Protein AF-A0AAV4FBF9-F1 (afdb_monomer)

pLDDT: mean 81.69, std 10.14, range [43.28, 95.88]

Foldseek 3Di:
DVVVVVVVVVLVVVLVVLVVVLVVVLVVLVVVLVVVLVVLVVVLVPDDPVVNVVSVVVSVVSNVVSVVVSVVSVVVSVVVSVVVVVVVVVVVVVVVVVVVVVVVVVVVVVVVVVVVVVVVVVVVVVVVVVVVVVVVVVVVVVVVVVVVVVVVVVVVVVVVVVVVVVVVVVVVVVD

Organism: NCBI:txid1093978

Solvent-accessible surface area (backbone atoms only — not comparable to full-atom values): 9433 Å² total; per-residue (Å²): 114,67,73,65,48,52,54,53,51,52,52,51,51,51,51,50,51,52,53,51,51,53,52,52,52,52,52,52,53,51,51,53,52,51,52,51,53,52,54,55,56,64,64,57,79,80,61,60,82,76,56,45,56,56,52,50,54,52,50,51,50,52,50,52,50,49,50,51,50,53,52,50,53,51,52,51,52,51,50,53,51,52,51,53,51,51,52,51,52,52,52,50,52,52,52,52,52,51,52,51,52,53,52,51,52,51,52,52,52,52,51,53,53,52,51,51,52,53,52,51,53,52,51,50,52,51,52,51,51,50,53,51,53,52,51,51,51,52,53,54,53,51,52,52,52,52,52,53,54,50,51,52,52,51,51,52,52,53,52,52,51,52,50,52,50,50,51,51,52,55,55,62,72,75,106

InterPro domains:
  IPR001036 Acriflavin resistance protein [PR00702] (1-22)
  IPR001036 Acriflavin resistance protein [PR00702] (26-47)
  IPR001036 Acriflavin resistance protein [PR00702] (54-78)
  IPR001036 Acriflavin resistance protein [PR00702] (130-153)
  IPR001734 Sodium/solute symporter [PS50283] (1-138)

Structure (mmCIF, N/CA/C/O backbone):
data_AF-A0AAV4FBF9-F1
#
_entry.id   AF-A0AAV4FBF9-F1
#
loop_
_atom_site.group_PDB
_atom_site.id
_atom_site.type_symbol
_atom_site.label_atom_id
_atom_site.label_alt_id
_atom_site.label_comp_id
_atom_site.label_asym_id
_atom_site.label_entity_id
_atom_site.label_seq_id
_atom_site.pdbx_PDB_ins_code
_atom_site.Cartn_x
_atom_site.Cartn_y
_atom_site.Cartn_z
_atom_site.occupancy
_atom_site.B_iso_or_equiv
_atom_site.auth_seq_id
_atom_site.auth_comp_id
_atom_site.auth_asym_id
_atom_site.auth_atom_id
_atom_site.pdbx_PDB_model_num
ATOM 1 N N . MET A 1 1 ? 7.625 -0.185 15.061 1.00 58.75 1 MET A N 1
ATOM 2 C CA . MET A 1 1 ? 7.695 -1.303 16.031 1.00 58.75 1 MET A CA 1
ATOM 3 C C . MET A 1 1 ? 7.188 -0.893 17.415 1.00 58.75 1 MET A C 1
ATOM 5 O O . MET A 1 1 ? 6.379 -1.610 17.979 1.00 58.75 1 MET A O 1
ATOM 9 N N . MET A 1 2 ? 7.593 0.267 17.948 1.00 64.06 2 MET A N 1
ATOM 10 C CA . MET A 1 2 ? 7.129 0.742 19.265 1.00 64.06 2 MET A CA 1
ATOM 11 C C . MET A 1 2 ? 5.651 1.197 19.316 1.00 64.06 2 MET A C 1
ATOM 13 O O . MET A 1 2 ? 4.979 0.828 20.274 1.00 64.06 2 MET A O 1
ATOM 17 N N . PRO A 1 3 ? 5.073 1.884 18.304 1.00 73.00 3 PRO A N 1
ATOM 18 C CA . PRO A 1 3 ? 3.669 2.315 18.374 1.00 73.00 3 PRO A CA 1
ATOM 19 C C . PRO A 1 3 ? 2.682 1.141 18.394 1.00 73.00 3 PRO A C 1
ATOM 21 O O . PRO A 1 3 ? 1.721 1.137 19.153 1.00 73.00 3 PRO A O 1
ATOM 24 N N . SER A 1 4 ? 2.956 0.100 17.604 1.00 81.19 4 SER A N 1
ATOM 25 C CA . SER A 1 4 ? 2.135 -1.111 17.537 1.00 81.19 4 SER A CA 1
ATOM 26 C C . SER A 1 4 ? 2.234 -1.959 18.806 1.00 81.19 4 SER A C 1
ATOM 28 O O . SER A 1 4 ? 1.246 -2.553 19.218 1.00 81.19 4 SER A O 1
ATOM 30 N N . ALA A 1 5 ? 3.401 -1.987 19.459 1.00 75.31 5 ALA A N 1
ATOM 31 C CA . ALA A 1 5 ? 3.584 -2.713 20.714 1.00 75.31 5 ALA A CA 1
ATOM 32 C C . ALA A 1 5 ? 2.821 -2.055 21.876 1.00 75.31 5 ALA A C 1
ATOM 34 O O . ALA A 1 5 ? 2.183 -2.753 22.658 1.00 75.31 5 ALA A O 1
ATOM 35 N N . VAL A 1 6 ? 2.821 -0.718 21.956 1.00 79.56 6 VAL A N 1
ATOM 36 C CA . VAL A 1 6 ? 2.099 0.028 23.002 1.00 79.56 6 VAL A CA 1
ATOM 37 C C . VAL A 1 6 ? 0.589 -0.216 22.922 1.00 79.56 6 VAL A C 1
ATOM 39 O O . VAL A 1 6 ? -0.034 -0.460 23.951 1.00 79.56 6 VAL A O 1
ATOM 42 N N . VAL A 1 7 ? 0.001 -0.239 21.720 1.00 74.81 7 VAL A N 1
ATOM 43 C CA 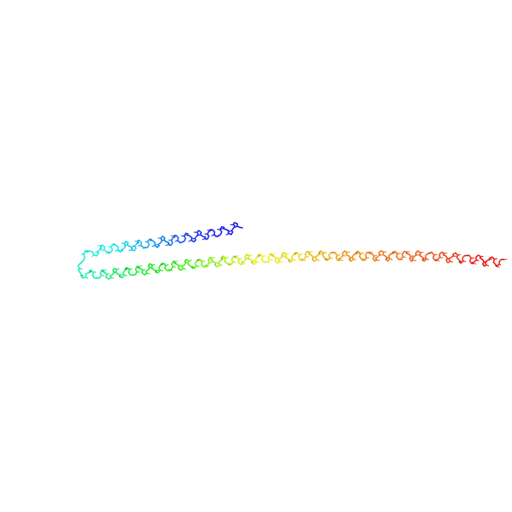. VAL A 1 7 ? -1.437 -0.527 21.545 1.00 74.81 7 VAL A CA 1
ATOM 44 C C . VAL A 1 7 ? -1.784 -1.934 22.036 1.00 74.81 7 VAL A C 1
ATOM 46 O O . VAL A 1 7 ? -2.764 -2.106 22.755 1.00 74.81 7 VAL A O 1
ATOM 49 N N . VAL A 1 8 ? -0.954 -2.933 21.723 1.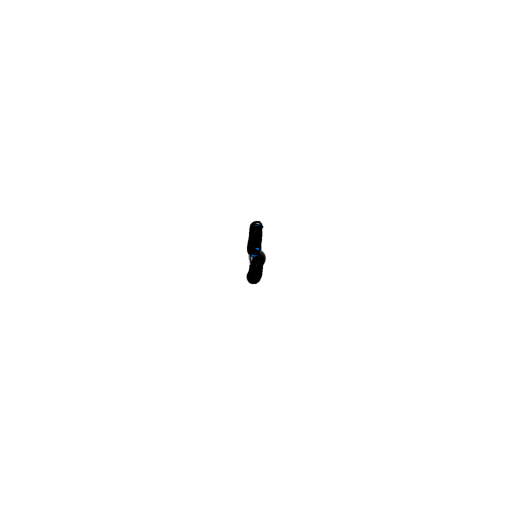00 71.75 8 VAL A N 1
ATOM 50 C CA . VAL A 1 8 ? -1.176 -4.312 22.184 1.00 71.75 8 VAL A CA 1
ATOM 51 C C . VAL A 1 8 ? -1.066 -4.408 23.709 1.00 71.75 8 VAL A C 1
ATOM 53 O O . VAL A 1 8 ? -1.938 -5.002 24.336 1.00 71.75 8 VAL A O 1
ATOM 56 N N . VAL A 1 9 ? -0.060 -3.780 24.327 1.00 72.06 9 VAL A N 1
ATOM 57 C CA . VAL A 1 9 ? 0.115 -3.795 25.792 1.00 72.06 9 VAL A CA 1
ATOM 58 C C . VAL A 1 9 ? -1.053 -3.114 26.503 1.00 72.06 9 VAL A C 1
ATOM 60 O O . VAL A 1 9 ? -1.572 -3.663 27.471 1.00 72.06 9 VAL A O 1
ATOM 63 N N . VAL A 1 10 ? -1.518 -1.962 26.014 1.00 77.38 10 VAL A N 1
ATOM 64 C CA . VAL A 1 10 ? -2.665 -1.258 26.607 1.00 77.38 10 VAL A CA 1
ATOM 65 C C . VAL A 1 10 ? -3.935 -2.102 26.505 1.00 77.38 10 VAL A C 1
ATOM 67 O O . VAL A 1 10 ? -4.645 -2.243 27.498 1.00 77.38 10 VAL A O 1
ATOM 70 N N . VAL A 1 11 ? -4.198 -2.723 25.352 1.00 72.62 11 VAL A N 1
ATOM 71 C CA . VAL A 1 11 ? -5.357 -3.614 25.181 1.00 72.62 11 VAL A CA 1
ATOM 72 C C . VAL A 1 11 ? -5.274 -4.806 26.137 1.00 72.62 11 VAL A C 1
ATOM 74 O O . VAL A 1 11 ? -6.260 -5.123 26.797 1.00 72.62 11 VAL A O 1
ATOM 77 N N . VAL A 1 12 ? -4.099 -5.422 26.285 1.00 73.38 12 VAL A N 1
ATOM 78 C CA . VAL A 1 12 ? -3.896 -6.537 27.224 1.00 73.38 12 VAL A CA 1
ATOM 79 C C . VAL A 1 12 ? -4.130 -6.094 28.670 1.00 73.38 12 VAL A C 1
ATOM 81 O O . VAL A 1 12 ? -4.853 -6.770 29.397 1.00 73.38 12 VAL A O 1
ATOM 84 N N . VAL A 1 13 ? -3.589 -4.947 29.088 1.00 76.88 13 VAL A N 1
ATOM 85 C CA . VAL A 1 13 ? -3.786 -4.416 30.448 1.00 76.88 13 VAL A CA 1
ATOM 86 C C . VAL A 1 13 ? -5.262 -4.122 30.715 1.00 76.88 13 VAL A C 1
ATOM 88 O O . VAL A 1 13 ? -5.772 -4.504 31.764 1.00 76.88 13 VAL A O 1
ATOM 91 N N . VAL A 1 14 ? -5.974 -3.511 29.766 1.00 74.19 14 VAL A N 1
ATOM 92 C CA . VAL A 1 14 ? -7.412 -3.233 29.903 1.00 74.19 14 VAL A CA 1
ATOM 93 C C . VAL A 1 14 ? -8.208 -4.529 30.037 1.00 74.19 14 VAL A C 1
ATOM 95 O O . VAL A 1 14 ? -9.042 -4.635 30.933 1.00 74.19 14 VAL A O 1
ATOM 98 N N . VAL A 1 15 ? -7.924 -5.540 29.211 1.00 71.25 15 VAL A N 1
ATOM 99 C CA . VAL A 1 15 ? -8.587 -6.849 29.305 1.00 71.25 15 VAL A CA 1
ATOM 100 C C . VAL A 1 15 ? -8.322 -7.499 30.666 1.00 71.25 15 VAL A C 1
ATOM 102 O O . VAL A 1 15 ? -9.262 -7.963 31.306 1.00 71.25 15 VAL A O 1
ATOM 105 N N . VAL A 1 16 ? -7.078 -7.476 31.153 1.00 73.88 16 VAL A N 1
ATOM 106 C CA . VAL A 1 16 ? -6.725 -8.023 32.474 1.00 73.88 16 VAL A CA 1
ATOM 107 C C . VAL A 1 16 ? -7.466 -7.290 33.593 1.00 73.88 16 VAL A C 1
ATOM 109 O O . VAL A 1 16 ? -8.043 -7.939 34.462 1.00 73.88 16 VAL A O 1
ATOM 112 N N . VAL A 1 17 ? -7.518 -5.957 33.559 1.00 75.69 17 VAL A N 1
ATOM 113 C CA . VAL A 1 17 ? -8.243 -5.159 34.561 1.00 75.69 17 VAL A CA 1
ATOM 114 C C . VAL A 1 17 ? -9.738 -5.480 34.541 1.00 75.69 17 VAL A C 1
ATOM 116 O O . VAL A 1 17 ? -10.321 -5.693 35.602 1.00 75.69 17 VAL A O 1
ATOM 119 N N . VAL A 1 18 ? -10.356 -5.582 33.362 1.00 71.81 18 VAL A N 1
ATOM 120 C CA . VAL A 1 18 ? -11.776 -5.948 33.231 1.00 71.81 18 VAL A CA 1
ATOM 121 C C . VAL A 1 18 ? -12.036 -7.336 33.814 1.00 71.81 18 VAL A C 1
ATOM 123 O O . VAL A 1 18 ? -12.975 -7.500 34.591 1.00 71.81 18 VAL A O 1
ATOM 126 N N . VAL A 1 19 ? -11.186 -8.319 33.512 1.00 72.44 19 VAL A N 1
ATOM 127 C CA . VAL A 1 19 ? -11.306 -9.675 34.071 1.00 72.44 19 VAL A CA 1
ATOM 128 C C . VAL A 1 19 ? -11.186 -9.652 35.597 1.00 72.44 19 VAL A C 1
ATOM 130 O O . VAL A 1 19 ? -12.019 -10.247 36.277 1.00 72.44 19 VAL A O 1
ATOM 133 N N . VAL A 1 20 ? -10.213 -8.924 36.152 1.00 74.31 20 VAL A N 1
ATOM 134 C CA . VAL A 1 20 ? -10.036 -8.796 37.609 1.00 74.31 20 VAL A CA 1
ATOM 135 C C . VAL A 1 20 ? -11.263 -8.155 38.261 1.00 74.31 20 VAL A C 1
ATOM 137 O O . VAL A 1 20 ? -11.753 -8.668 39.264 1.00 74.31 20 VAL A O 1
ATOM 140 N N . VAL A 1 21 ? -11.808 -7.083 37.681 1.00 75.38 21 VAL A N 1
ATOM 141 C CA . VAL A 1 21 ? -13.016 -6.420 38.198 1.00 75.38 21 VAL A CA 1
ATOM 142 C C . VAL A 1 21 ? -14.216 -7.369 38.179 1.00 75.38 21 VAL A C 1
ATOM 144 O O . VAL A 1 21 ? -14.922 -7.469 39.181 1.00 75.38 21 VAL A O 1
ATOM 147 N N . VAL A 1 22 ? -14.425 -8.111 37.087 1.00 71.69 22 VAL A N 1
ATOM 148 C CA . VAL A 1 22 ? -15.509 -9.104 36.989 1.00 71.69 22 VAL A CA 1
ATOM 149 C C . VAL A 1 22 ? -15.366 -10.178 38.069 1.00 71.69 22 VAL A C 1
ATOM 151 O O . VAL A 1 22 ? -16.342 -10.487 38.751 1.00 71.69 22 VAL A O 1
ATOM 154 N N . VAL A 1 23 ? -14.156 -10.701 38.287 1.00 73.06 23 VAL A N 1
ATOM 155 C CA . VAL A 1 23 ? -13.892 -11.698 39.338 1.00 73.06 23 VAL A CA 1
ATOM 156 C C . VAL A 1 23 ? -14.206 -11.134 40.726 1.00 73.06 23 VAL A C 1
ATOM 158 O O . VAL A 1 23 ? -14.889 -11.793 41.507 1.00 73.06 23 VAL A O 1
ATOM 161 N N . VAL A 1 24 ? -13.775 -9.905 41.027 1.00 75.62 24 VAL A N 1
ATOM 162 C CA . VAL A 1 24 ? -14.057 -9.253 42.317 1.00 75.62 24 VAL A CA 1
ATOM 163 C C . VAL A 1 24 ? -15.563 -9.084 42.533 1.00 75.62 24 VAL A C 1
ATOM 165 O O . VAL A 1 24 ? -16.060 -9.407 43.610 1.00 75.62 24 VAL A O 1
ATOM 168 N N . VAL A 1 25 ? -16.307 -8.645 41.514 1.00 73.81 25 VAL A N 1
ATOM 169 C CA . VAL A 1 25 ? -17.769 -8.493 41.602 1.00 73.81 25 VAL A CA 1
ATOM 170 C C . VAL A 1 25 ? -18.446 -9.835 41.877 1.00 73.81 25 VAL A C 1
ATOM 172 O O . VAL A 1 25 ? -19.290 -9.915 42.768 1.00 73.81 25 VAL A O 1
ATOM 175 N N . VAL A 1 26 ? -18.053 -10.902 41.176 1.00 71.44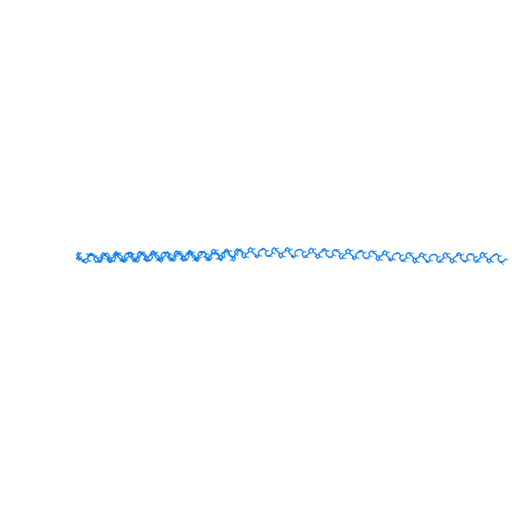 26 VAL A N 1
ATOM 176 C CA . VAL A 1 26 ? -18.603 -12.247 41.405 1.00 71.44 26 VAL A CA 1
ATOM 177 C C . VAL A 1 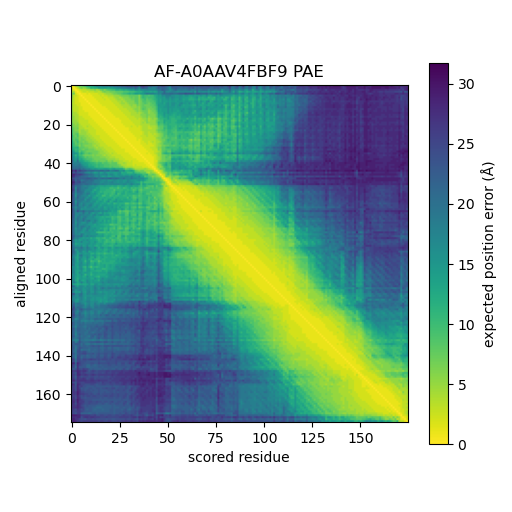26 ? -18.334 -12.710 42.839 1.00 71.44 26 VAL A C 1
ATOM 179 O O . VAL A 1 26 ? -19.253 -13.188 43.501 1.00 71.44 26 VAL A O 1
ATOM 182 N N . VAL A 1 27 ? -17.118 -12.512 43.356 1.00 74.25 27 VAL A N 1
ATOM 183 C CA . VAL A 1 27 ? -16.769 -12.873 44.741 1.00 74.25 27 VAL A CA 1
ATOM 184 C C . VAL A 1 27 ? -17.625 -12.103 45.747 1.00 74.25 27 VAL A C 1
ATOM 186 O O . VAL A 1 27 ? -18.173 -12.710 46.665 1.00 74.25 27 VAL A O 1
ATOM 189 N N . VAL A 1 28 ? -17.799 -10.791 45.565 1.00 76.81 28 VAL A N 1
ATOM 190 C CA . VAL A 1 28 ? -18.634 -9.969 46.457 1.00 76.81 28 VAL A CA 1
ATOM 191 C C . VAL A 1 28 ? -20.087 -10.446 46.444 1.00 76.81 28 VAL A C 1
ATOM 193 O O . VAL A 1 28 ? -20.681 -10.605 47.509 1.00 76.81 28 VAL A O 1
ATOM 196 N N . VAL A 1 29 ? -20.649 -10.737 45.268 1.00 72.50 29 VAL A N 1
ATOM 197 C CA . VAL A 1 29 ? -22.020 -11.260 45.148 1.00 72.50 29 VAL A CA 1
ATOM 198 C C . VAL A 1 29 ? -22.159 -12.600 45.872 1.00 72.50 29 VAL A C 1
ATOM 200 O O . VAL A 1 29 ? -23.103 -12.780 46.639 1.00 72.50 29 VAL A O 1
ATOM 203 N N . VAL A 1 30 ? -21.204 -13.517 45.698 1.00 73.06 30 VAL A N 1
ATOM 204 C CA . VAL A 1 30 ? -21.210 -14.814 46.394 1.00 73.06 30 VAL A CA 1
ATOM 205 C C . VAL A 1 30 ? -21.161 -14.624 47.912 1.00 73.06 30 VAL A C 1
ATOM 207 O O . VAL A 1 30 ? -21.947 -15.246 48.623 1.00 73.06 30 VAL A O 1
ATOM 210 N N . VAL A 1 31 ? -20.303 -13.733 48.418 1.00 75.25 31 VAL A N 1
ATOM 211 C CA . VAL A 1 31 ? -20.206 -13.444 49.860 1.00 75.25 31 VAL A CA 1
ATOM 212 C C . VAL A 1 31 ? -21.527 -12.896 50.404 1.00 75.25 31 VAL A C 1
ATOM 214 O O . VAL A 1 31 ? -21.996 -13.368 51.437 1.00 75.25 31 VAL A O 1
ATOM 217 N N . VAL A 1 32 ? -22.164 -11.953 49.703 1.00 75.50 32 VAL A N 1
ATOM 218 C CA . VAL A 1 32 ? -23.460 -11.388 50.118 1.00 75.50 32 VAL A CA 1
ATOM 219 C C . VAL A 1 32 ? -24.546 -12.466 50.168 1.00 75.50 32 VAL A C 1
ATOM 221 O O . VAL A 1 32 ? -25.302 -12.522 51.138 1.00 75.50 32 VAL A O 1
ATOM 224 N N . VAL A 1 33 ? -24.595 -13.357 49.173 1.00 71.38 33 VAL A N 1
ATOM 225 C CA . VAL A 1 33 ? -25.551 -14.476 49.149 1.00 71.38 33 VAL A CA 1
ATOM 226 C C . VAL A 1 33 ? -25.311 -15.425 50.326 1.00 71.38 33 VAL A C 1
ATOM 228 O O . VAL A 1 33 ? -26.262 -15.782 51.017 1.00 71.38 33 VAL A O 1
ATOM 231 N N . VAL A 1 34 ? -24.057 -15.791 50.613 1.00 76.31 34 VAL A N 1
ATOM 232 C CA . VAL A 1 34 ? -23.721 -16.676 51.743 1.00 76.31 34 VAL A CA 1
ATOM 233 C C . VAL A 1 34 ? -24.110 -16.042 53.080 1.00 76.31 34 VAL A C 1
ATOM 235 O O . VAL A 1 34 ? -24.740 -16.704 53.903 1.00 76.31 34 VAL A O 1
ATOM 238 N N . VAL A 1 35 ? -23.796 -14.759 53.293 1.00 80.56 35 VAL A N 1
ATOM 239 C CA . VAL A 1 35 ? -24.160 -14.045 54.530 1.00 80.56 35 VAL A CA 1
ATOM 240 C C . VAL A 1 35 ? -25.678 -13.992 54.699 1.00 80.56 35 VAL A C 1
ATOM 242 O O . VAL A 1 35 ? -26.175 -14.285 55.785 1.00 80.56 35 VAL A O 1
ATOM 245 N N . ALA A 1 36 ? -26.426 -13.691 53.635 1.00 73.50 36 ALA A N 1
ATOM 246 C CA . ALA A 1 36 ? -27.885 -13.686 53.683 1.00 73.50 36 ALA A CA 1
ATOM 247 C C . ALA A 1 36 ? -28.450 -15.069 54.049 1.00 73.50 36 ALA A C 1
ATOM 249 O O . ALA A 1 36 ? -29.303 -15.163 54.930 1.00 73.50 36 ALA A O 1
ATOM 250 N N . VAL A 1 37 ? -27.938 -16.148 53.445 1.00 73.06 37 VAL A N 1
ATOM 251 C CA . VAL A 1 37 ? -28.363 -17.524 53.760 1.00 73.06 37 VAL A CA 1
ATOM 252 C C . VAL A 1 37 ? -28.099 -17.870 55.229 1.00 73.06 37 VAL A C 1
ATOM 254 O O . VAL A 1 37 ? -28.972 -18.435 55.885 1.00 73.06 37 VAL A O 1
ATOM 257 N N . VAL A 1 38 ? -26.940 -17.487 55.774 1.00 77.06 38 VAL A N 1
ATOM 258 C CA . VAL A 1 38 ? -26.589 -17.734 57.185 1.00 77.06 38 VAL A CA 1
ATOM 259 C C . VAL A 1 38 ? -27.508 -16.967 58.140 1.00 77.06 38 VAL A C 1
ATOM 261 O O . VAL A 1 38 ? -27.975 -17.537 59.127 1.00 77.06 38 VAL A O 1
ATOM 264 N N . VAL A 1 39 ? -27.808 -15.698 57.847 1.00 78.62 39 VAL A N 1
ATOM 265 C CA . VAL A 1 39 ? -28.700 -14.872 58.681 1.00 78.62 39 VAL A CA 1
ATOM 266 C C . VAL A 1 39 ? -30.123 -15.431 58.684 1.00 78.62 39 VAL A C 1
ATOM 268 O O . VAL A 1 39 ? -30.743 -15.529 59.743 1.00 78.62 39 VAL A O 1
ATOM 271 N N . VAL A 1 40 ? -30.632 -15.848 57.522 1.00 70.44 40 VAL A N 1
ATOM 272 C CA . VAL A 1 40 ? -31.975 -16.433 57.423 1.00 70.44 40 VAL A CA 1
ATOM 273 C C . VAL A 1 40 ? -32.040 -17.796 58.125 1.00 70.44 40 VAL A C 1
ATOM 275 O O . VAL A 1 40 ? -33.010 -18.069 58.830 1.00 70.44 40 VAL A O 1
ATOM 278 N N . ALA A 1 41 ? -30.994 -18.623 58.020 1.00 66.19 41 ALA A N 1
ATOM 279 C CA . ALA A 1 41 ? -30.914 -19.894 58.742 1.00 66.19 41 ALA A CA 1
ATOM 280 C C . ALA A 1 41 ? -30.899 -19.704 60.270 1.00 66.19 41 ALA A C 1
ATOM 282 O O . ALA A 1 41 ? -31.556 -20.454 60.986 1.00 66.19 41 ALA A O 1
ATOM 283 N N . ALA A 1 42 ? -30.201 -18.683 60.777 1.00 74.44 42 ALA A N 1
ATOM 284 C CA . ALA A 1 42 ? -30.173 -18.376 62.207 1.00 74.44 42 ALA A CA 1
ATOM 285 C C . ALA A 1 42 ? -31.546 -17.928 62.743 1.00 74.44 42 ALA A C 1
ATOM 287 O O . ALA A 1 42 ? -31.906 -18.267 63.869 1.00 74.44 42 ALA A O 1
ATOM 288 N N . ALA A 1 43 ? -32.330 -17.207 61.935 1.00 68.81 43 ALA A N 1
ATOM 289 C CA . ALA A 1 43 ? -33.667 -16.753 62.316 1.00 68.81 43 ALA A CA 1
ATOM 290 C C . ALA A 1 43 ? -34.700 -17.896 62.399 1.00 68.81 43 ALA A C 1
ATOM 292 O O . ALA A 1 43 ? -35.658 -17.794 63.160 1.00 68.81 43 ALA A O 1
ATOM 293 N N . ALA A 1 44 ? -34.502 -18.993 61.660 1.00 62.75 44 ALA A N 1
ATOM 294 C CA . ALA A 1 44 ? -35.447 -20.111 61.605 1.00 62.75 44 ALA A CA 1
ATOM 295 C C . ALA A 1 44 ? -35.484 -20.978 62.886 1.00 62.75 44 ALA A C 1
ATOM 297 O O . ALA A 1 44 ? -36.469 -21.675 63.121 1.00 62.75 44 ALA A O 1
ATOM 298 N N . PHE A 1 45 ? -34.459 -20.916 63.747 1.00 64.06 45 PHE A N 1
ATOM 299 C CA . PHE A 1 45 ? -34.326 -21.782 64.933 1.00 64.06 45 PHE A CA 1
ATOM 300 C C . PHE A 1 45 ? -35.293 -21.478 66.097 1.00 64.06 45 PHE A C 1
ATOM 302 O O . PHE A 1 45 ? -35.238 -22.171 67.113 1.00 64.06 45 PHE A O 1
ATOM 309 N N . SER A 1 46 ? -36.170 -20.472 65.995 1.00 60.78 46 SER A N 1
ATOM 310 C CA . SER A 1 46 ? -37.055 -20.055 67.100 1.00 60.78 46 SER A CA 1
ATOM 311 C C . SER A 1 46 ? -38.547 -20.359 66.912 1.00 60.78 46 SER A C 1
ATOM 313 O O . SER A 1 46 ? -39.328 -20.036 67.808 1.00 60.78 46 SER A O 1
ATOM 315 N N . SER A 1 47 ? -38.966 -20.966 65.794 1.00 57.28 47 SER A N 1
ATOM 316 C CA . SER A 1 47 ? -40.394 -21.060 65.434 1.00 57.28 47 SER A CA 1
ATOM 317 C C . SER A 1 47 ? -40.980 -22.474 65.518 1.00 57.28 47 SER A C 1
ATOM 319 O O . SER A 1 47 ? -40.275 -23.477 65.417 1.00 57.28 47 SER A O 1
ATOM 321 N N . SER A 1 48 ? -42.291 -22.544 65.766 1.00 60.06 48 SER A N 1
ATOM 322 C CA . SER A 1 48 ? -43.050 -23.790 65.926 1.00 60.06 48 SER A CA 1
ATOM 323 C C . SER A 1 48 ? -43.270 -24.517 64.583 1.00 60.06 48 SER A C 1
ATOM 325 O O . SER A 1 48 ? -43.255 -23.897 63.524 1.00 60.06 48 SER A O 1
ATOM 327 N N . LYS A 1 49 ? -43.483 -25.843 64.613 1.00 64.62 49 LYS A N 1
ATOM 328 C CA . LYS A 1 49 ? -43.367 -26.764 63.455 1.00 64.62 49 LYS A CA 1
ATOM 329 C C . LYS A 1 49 ? -44.221 -26.463 62.206 1.00 64.62 49 LYS A C 1
ATOM 331 O O . LYS A 1 49 ? -43.942 -27.034 61.156 1.00 64.62 49 LYS A O 1
ATOM 336 N N . GLU A 1 50 ? -45.244 -25.612 62.285 1.00 66.31 50 GLU A N 1
ATOM 337 C CA . GLU A 1 50 ? -46.038 -25.196 61.112 1.00 66.31 50 GLU A CA 1
ATOM 338 C C . GLU A 1 50 ? -45.450 -23.963 60.398 1.00 66.31 50 GLU A C 1
ATOM 340 O O . GLU A 1 50 ? -45.548 -23.858 59.175 1.00 66.31 50 GLU A O 1
ATOM 345 N N . GLU A 1 51 ? -44.758 -23.074 61.118 1.00 66.62 51 GLU A N 1
ATOM 346 C CA . GLU A 1 51 ? -44.029 -21.935 60.533 1.00 66.62 51 GLU A CA 1
ATOM 347 C C . GLU A 1 51 ? -42.716 -22.384 59.876 1.00 66.62 51 GLU A C 1
ATOM 349 O O . GLU A 1 51 ? -42.309 -21.843 58.846 1.00 66.62 51 GLU A O 1
ATOM 354 N N . GLU A 1 52 ? -42.100 -23.441 60.408 1.00 71.25 52 GLU A N 1
ATOM 355 C CA . GLU A 1 52 ? -40.849 -24.012 59.903 1.00 71.25 52 GLU A CA 1
ATOM 356 C C . GLU A 1 52 ? -40.961 -24.445 58.428 1.00 71.25 52 GLU A C 1
ATOM 358 O O . GLU A 1 52 ? -40.067 -24.172 57.627 1.00 71.25 52 GLU A O 1
ATOM 363 N N . VAL A 1 53 ? -42.094 -25.035 58.022 1.00 76.00 53 VAL A N 1
ATOM 364 C CA . VAL A 1 53 ? -42.307 -25.489 56.634 1.00 76.00 53 VAL A CA 1
ATOM 365 C C . VAL A 1 53 ? -42.361 -24.309 55.661 1.00 76.00 53 VAL A C 1
ATOM 367 O O . VAL A 1 53 ? -41.760 -24.369 54.588 1.00 76.00 53 VAL A O 1
ATOM 370 N N . VAL A 1 54 ? -43.032 -23.215 56.028 1.00 74.75 54 VAL A N 1
ATOM 371 C CA . VAL A 1 54 ? -43.130 -22.019 55.175 1.00 74.75 54 VAL A CA 1
ATOM 372 C C . VAL A 1 54 ? -41.767 -21.341 55.049 1.00 74.75 54 VAL A C 1
ATOM 374 O O . VAL A 1 54 ? -41.368 -20.973 53.944 1.00 74.75 54 VAL A O 1
ATOM 377 N N . VAL A 1 55 ? -41.012 -21.240 56.146 1.00 73.06 55 VAL A N 1
ATOM 378 C CA . VAL A 1 55 ? -39.661 -20.662 56.135 1.00 73.06 55 VAL A CA 1
ATOM 379 C C . VAL A 1 55 ? -38.714 -21.504 55.282 1.00 73.06 55 VAL A C 1
ATOM 381 O O . VAL A 1 55 ? -38.000 -20.946 54.454 1.00 73.06 55 VAL A O 1
ATOM 384 N N . VAL A 1 56 ? -38.748 -22.834 55.394 1.00 72.81 56 VAL A N 1
ATOM 385 C CA . VAL A 1 56 ? -37.916 -23.719 54.563 1.00 72.81 56 VAL A CA 1
ATOM 386 C C . VAL A 1 56 ? -38.265 -23.571 53.082 1.00 72.81 56 VAL A C 1
ATOM 388 O O . VAL A 1 56 ? -37.358 -23.437 52.261 1.00 72.81 56 VAL A O 1
ATOM 391 N N . VAL A 1 57 ? -39.551 -23.522 52.721 1.00 78.12 57 VAL A N 1
ATOM 392 C CA . VAL A 1 57 ? -39.963 -23.316 51.321 1.00 78.12 57 VAL A CA 1
ATOM 393 C C . VAL A 1 57 ? -39.490 -21.954 50.806 1.00 78.12 57 VAL A C 1
ATOM 395 O O . VAL A 1 57 ? -38.920 -21.886 49.718 1.00 78.12 57 VAL A O 1
ATOM 398 N N . VAL A 1 58 ? -39.645 -20.879 51.581 1.00 76.75 58 VAL A N 1
ATOM 399 C CA . VAL A 1 58 ? -39.180 -19.538 51.187 1.00 76.75 58 VAL A CA 1
ATOM 400 C C . VAL A 1 58 ? -37.655 -19.492 51.064 1.00 76.75 58 VAL A C 1
ATOM 402 O O . VAL A 1 58 ? -37.149 -18.952 50.084 1.00 76.75 58 VAL A O 1
ATOM 405 N N . VAL A 1 59 ? -36.909 -20.103 51.987 1.00 72.81 59 VAL A N 1
ATOM 406 C CA . VAL A 1 59 ? -35.441 -20.188 51.924 1.00 72.81 59 VAL A CA 1
ATOM 407 C C . VAL A 1 59 ? -34.993 -20.951 50.688 1.00 72.81 59 VAL A C 1
ATOM 409 O O . VAL A 1 59 ? -34.128 -20.469 49.962 1.00 72.81 59 VAL A O 1
ATOM 412 N N . VAL A 1 60 ? -35.596 -22.106 50.406 1.00 76.00 60 VAL A N 1
ATOM 413 C CA . VAL A 1 60 ? -35.272 -22.890 49.210 1.00 76.00 60 VAL A CA 1
ATOM 414 C C . VAL A 1 60 ? -35.574 -22.082 47.950 1.00 76.00 60 VAL A C 1
ATOM 416 O O . VAL A 1 60 ? -34.734 -22.026 47.058 1.00 76.00 60 VAL A O 1
ATOM 419 N N . VAL A 1 61 ? -36.712 -21.386 47.887 1.00 76.69 61 VAL A N 1
ATOM 420 C CA . VAL A 1 61 ? -37.060 -20.523 46.748 1.00 76.69 61 VAL A CA 1
ATOM 421 C C . VAL A 1 61 ? -36.061 -19.370 46.595 1.00 76.69 61 VAL A C 1
ATOM 423 O O . VAL A 1 61 ? -35.578 -19.137 45.491 1.00 76.69 61 VAL A O 1
ATOM 426 N N . VAL A 1 62 ? -35.679 -18.690 47.677 1.00 74.88 62 VAL A N 1
ATOM 427 C CA . VAL A 1 62 ? -34.690 -17.599 47.647 1.00 74.88 62 VAL A CA 1
ATOM 428 C C . VAL A 1 62 ? -33.304 -18.106 47.248 1.00 74.88 62 VAL A C 1
ATOM 430 O O . VAL A 1 62 ? -32.630 -17.453 46.455 1.00 74.88 62 VAL A O 1
ATOM 433 N N . VAL A 1 63 ? -32.882 -19.277 47.730 1.00 73.94 63 VAL A N 1
ATOM 434 C CA . VAL A 1 63 ? -31.608 -19.905 47.347 1.00 73.94 63 VAL A CA 1
ATOM 435 C C . VAL A 1 63 ? -31.628 -20.297 45.873 1.00 73.94 63 VAL A C 1
ATOM 437 O O . VAL A 1 63 ? -30.687 -19.977 45.153 1.00 73.94 63 VAL A O 1
ATOM 440 N N . VAL A 1 64 ? -32.702 -20.927 45.391 1.00 77.19 64 VAL A N 1
ATOM 441 C CA . VAL A 1 64 ? -32.847 -21.294 43.975 1.00 77.19 64 VAL A CA 1
ATOM 442 C C . VAL A 1 64 ? -32.838 -20.043 43.095 1.00 77.19 64 VAL A C 1
ATOM 444 O O . VAL A 1 64 ? -32.092 -19.998 42.119 1.00 77.19 64 VAL A O 1
ATOM 447 N N . ILE A 1 65 ? -33.586 -18.997 43.458 1.00 82.81 65 ILE A N 1
ATOM 448 C CA . ILE A 1 65 ? -33.592 -17.718 42.731 1.00 82.81 65 ILE A CA 1
ATOM 449 C C . ILE A 1 65 ? -32.203 -17.071 42.763 1.00 82.81 65 ILE A C 1
ATOM 451 O O . ILE A 1 65 ? -31.707 -16.642 41.725 1.00 82.81 65 ILE A O 1
ATOM 455 N N . GLY A 1 66 ? -31.543 -17.039 43.922 1.00 81.56 66 GLY A N 1
ATOM 456 C CA . GLY A 1 66 ? -30.196 -16.495 44.074 1.00 81.56 66 GLY A CA 1
ATOM 457 C C . GLY A 1 66 ? -29.176 -17.221 43.197 1.00 81.56 66 GLY A C 1
ATOM 458 O O . GLY A 1 66 ? -28.424 -16.575 42.470 1.00 81.56 66 GLY A O 1
ATOM 459 N N . VAL A 1 67 ? -29.196 -18.558 43.187 1.00 77.69 67 VAL A N 1
ATOM 460 C CA . VAL A 1 67 ? -28.337 -19.381 42.321 1.00 77.69 67 VAL A CA 1
ATOM 461 C C . VAL A 1 67 ? -28.622 -19.100 40.847 1.00 77.69 67 VAL A C 1
ATOM 463 O O . VAL A 1 67 ? -27.683 -18.894 40.082 1.00 77.69 67 VAL A O 1
ATOM 466 N N . VAL A 1 68 ? -29.893 -19.019 40.443 1.00 78.81 68 VAL A N 1
ATOM 467 C CA . VAL A 1 68 ? -30.276 -18.687 39.060 1.00 78.81 68 VAL A CA 1
ATOM 468 C C . VAL A 1 68 ? -29.747 -17.308 38.657 1.00 78.81 68 VAL A C 1
ATOM 470 O O . VAL A 1 68 ? -29.156 -17.175 37.587 1.00 78.81 68 VAL A O 1
ATOM 473 N N . VAL A 1 69 ? -29.874 -16.294 39.517 1.00 77.88 69 VAL A N 1
ATOM 474 C CA . VAL A 1 69 ? -29.351 -14.943 39.252 1.00 77.88 69 VAL A CA 1
ATOM 475 C C . VAL A 1 69 ? -27.827 -14.952 39.127 1.00 77.88 69 VAL A C 1
ATOM 477 O O . VAL A 1 69 ? -27.299 -14.369 38.181 1.00 77.88 69 VAL A O 1
ATOM 480 N N . VAL A 1 70 ? -27.109 -15.645 40.017 1.00 69.88 70 VAL A N 1
ATOM 481 C CA . VAL A 1 70 ? -25.641 -15.764 39.941 1.00 69.88 70 VAL A CA 1
ATOM 482 C C . VAL A 1 70 ? -25.219 -16.443 38.639 1.00 69.88 70 VAL A C 1
ATOM 484 O O . VAL A 1 70 ? -24.338 -15.933 37.947 1.00 69.88 70 VAL A O 1
ATOM 487 N N . VAL A 1 71 ? -25.874 -17.541 38.256 1.00 75.75 71 VAL A N 1
ATOM 488 C CA . VAL A 1 71 ? -25.595 -18.239 36.992 1.00 75.75 71 VAL A CA 1
ATOM 489 C C . VAL A 1 71 ? -25.841 -17.317 35.797 1.00 75.75 71 VAL A C 1
ATOM 491 O O . VAL A 1 71 ? -24.992 -17.237 34.912 1.00 75.75 71 VAL A O 1
ATOM 494 N N . ILE A 1 72 ? -26.945 -16.565 35.780 1.00 82.19 72 ILE A N 1
ATOM 495 C CA . ILE A 1 72 ? -27.247 -15.609 34.705 1.00 82.19 72 ILE A CA 1
ATOM 496 C C . ILE A 1 72 ? -26.173 -14.518 34.622 1.00 82.19 72 ILE A C 1
ATOM 498 O O . ILE A 1 72 ? -25.678 -14.236 33.532 1.00 82.19 72 ILE A O 1
ATOM 502 N N . VAL A 1 73 ? -25.762 -13.931 35.749 1.00 74.25 73 VAL A N 1
ATOM 503 C CA . VAL A 1 73 ? -24.710 -12.899 35.782 1.00 74.25 73 VAL A CA 1
ATOM 504 C C . VAL A 1 73 ? -23.377 -13.454 35.275 1.00 74.25 73 VAL A C 1
ATOM 506 O O . VAL A 1 73 ? -22.693 -12.796 34.488 1.00 74.25 73 VAL A O 1
ATOM 509 N N . VAL A 1 74 ? -23.017 -14.681 35.656 1.00 75.50 74 VAL A N 1
ATOM 510 C CA . VAL A 1 74 ? -21.803 -15.345 35.160 1.00 75.50 74 VAL A CA 1
ATOM 511 C C . VAL A 1 74 ? -21.891 -15.579 33.650 1.00 75.50 74 VAL A C 1
ATOM 513 O O . VAL A 1 74 ? -20.959 -15.249 32.924 1.00 75.50 74 VAL A O 1
ATOM 516 N N . VAL A 1 75 ? -23.021 -16.068 33.138 1.00 81.19 75 VAL A N 1
ATOM 517 C CA . VAL A 1 75 ? -23.199 -16.292 31.693 1.00 81.19 75 VAL A CA 1
ATOM 518 C C . VAL A 1 75 ? -23.124 -14.978 30.911 1.00 81.19 75 VAL A C 1
ATOM 520 O O . VAL A 1 75 ? -22.447 -14.913 29.885 1.00 81.19 75 VAL A O 1
ATOM 523 N N . VAL A 1 76 ? -23.762 -13.913 31.401 1.00 82.75 76 VAL A N 1
ATOM 524 C CA . VAL A 1 76 ? -23.720 -12.589 30.762 1.00 82.75 76 VAL A CA 1
ATOM 525 C C . VAL A 1 76 ? -22.302 -12.021 30.770 1.00 82.75 76 VAL A C 1
ATOM 527 O O . VAL A 1 76 ? -21.834 -11.548 29.738 1.00 82.75 76 VAL A O 1
ATOM 530 N N . THR A 1 77 ? -21.590 -12.097 31.895 1.00 81.00 77 THR A N 1
ATOM 531 C CA . THR A 1 77 ? -20.211 -11.588 31.989 1.00 81.00 77 THR A CA 1
ATOM 532 C C . THR A 1 77 ? -19.257 -12.369 31.086 1.00 81.00 77 THR A C 1
ATOM 534 O O . THR A 1 77 ? -18.487 -11.749 30.354 1.00 81.00 77 THR A O 1
ATOM 537 N N . VAL A 1 78 ? -19.355 -13.702 31.040 1.00 78.12 78 VAL A N 1
ATOM 538 C CA . VAL A 1 78 ? -18.577 -14.537 30.106 1.00 78.12 78 VAL A CA 1
ATOM 539 C C . VAL A 1 78 ? -18.914 -14.194 28.653 1.00 78.12 78 VAL A C 1
ATOM 541 O O . VAL A 1 78 ? -18.003 -14.009 27.848 1.00 78.12 78 VAL A O 1
ATOM 544 N N . SER A 1 79 ? -20.197 -14.038 28.318 1.00 85.94 79 SER A N 1
ATOM 545 C CA . SER A 1 79 ? -20.635 -13.645 26.973 1.00 85.94 79 SER A CA 1
ATOM 546 C C . SER A 1 79 ? -20.052 -12.290 26.553 1.00 85.94 79 SER A C 1
ATOM 548 O O . SER A 1 79 ? -19.466 -12.176 25.477 1.00 85.94 79 SER A O 1
ATOM 550 N N . LEU A 1 80 ? -20.106 -11.280 27.429 1.00 80.19 80 LEU A N 1
ATOM 551 C CA . LEU A 1 80 ? -19.510 -9.965 27.175 1.00 80.19 80 LEU A CA 1
ATOM 552 C C . LEU A 1 80 ? -17.993 -10.050 26.954 1.00 80.19 80 LEU A C 1
ATOM 554 O O . LEU A 1 80 ? -17.481 -9.433 26.021 1.00 80.19 80 LEU A O 1
ATOM 558 N N . VAL A 1 81 ? -17.275 -10.839 27.760 1.00 74.00 81 VAL A N 1
ATOM 559 C CA . VAL A 1 81 ? -15.824 -11.045 27.598 1.00 74.00 81 VAL A CA 1
ATOM 560 C C . VAL A 1 81 ? -15.508 -11.698 26.252 1.00 74.00 81 VAL A C 1
ATOM 562 O O . VAL A 1 81 ? -14.598 -11.246 25.558 1.00 74.00 81 VAL A O 1
ATOM 565 N N . VAL A 1 82 ? -16.275 -12.715 25.848 1.00 83.31 82 VAL A N 1
ATOM 566 C CA . VAL A 1 82 ? -16.104 -13.388 24.550 1.00 83.31 82 VAL A CA 1
ATOM 567 C C . VAL A 1 82 ? -16.356 -12.422 23.393 1.00 83.31 82 VAL A C 1
ATOM 569 O O . VAL A 1 82 ? -15.569 -12.393 22.447 1.00 83.31 82 VAL A O 1
ATOM 572 N N . VAL A 1 83 ? -17.398 -11.591 23.474 1.00 86.44 83 VAL A N 1
ATOM 573 C CA . VAL A 1 83 ? -17.698 -10.579 22.449 1.00 86.44 83 VAL A CA 1
ATOM 574 C C . VAL A 1 83 ? -16.565 -9.558 22.339 1.00 86.44 83 VAL A C 1
ATOM 576 O O . VAL A 1 83 ? -16.089 -9.294 21.236 1.00 86.44 83 VAL A O 1
ATOM 579 N N . VAL A 1 84 ? -16.080 -9.017 23.460 1.00 84.69 84 VAL A N 1
ATOM 580 C CA . VAL A 1 84 ? -14.962 -8.059 23.458 1.00 84.69 84 VAL A CA 1
ATOM 581 C C . VAL A 1 84 ? -13.690 -8.703 22.902 1.00 84.69 84 VAL A C 1
ATOM 583 O O . VAL A 1 84 ? -13.024 -8.104 22.058 1.00 84.69 84 VAL A O 1
ATOM 586 N N . ALA A 1 85 ? -13.372 -9.935 23.304 1.00 80.94 85 ALA A N 1
ATOM 587 C CA . ALA A 1 85 ? -12.221 -10.665 22.781 1.00 80.94 85 ALA A CA 1
ATOM 588 C C . ALA A 1 85 ? -12.330 -10.895 21.264 1.00 80.94 85 ALA A C 1
ATOM 590 O O . ALA A 1 85 ? -11.367 -10.653 20.535 1.00 80.94 85 ALA A O 1
ATOM 591 N N . ALA A 1 86 ? -13.507 -11.293 20.771 1.00 89.31 86 ALA A N 1
ATOM 592 C CA . ALA A 1 86 ? -13.756 -11.468 19.343 1.00 89.31 86 ALA A CA 1
ATOM 593 C C . ALA A 1 86 ? -13.571 -10.152 18.569 1.00 89.31 86 ALA A C 1
ATOM 595 O O . ALA A 1 86 ? -12.902 -10.141 17.536 1.00 89.31 86 ALA A O 1
ATOM 596 N N . LEU A 1 87 ? -14.087 -9.033 19.089 1.00 86.81 87 LEU A N 1
ATOM 597 C CA . LEU A 1 87 ? -13.893 -7.710 18.488 1.00 86.81 87 LEU A CA 1
ATOM 598 C C . LEU A 1 87 ? -12.408 -7.325 18.417 1.00 86.81 87 LEU A C 1
ATOM 600 O O . LEU A 1 87 ? -11.952 -6.855 17.375 1.00 86.81 87 LEU A O 1
ATOM 604 N N . VAL A 1 88 ? -11.634 -7.570 19.478 1.00 78.81 88 VAL A N 1
ATOM 605 C CA . VAL A 1 88 ? -10.183 -7.310 19.487 1.00 78.81 88 VAL A CA 1
ATOM 606 C C . VAL A 1 88 ? -9.467 -8.145 18.424 1.00 78.81 88 VAL A C 1
ATOM 608 O O . VAL A 1 88 ? -8.651 -7.602 17.679 1.00 78.81 88 VAL A O 1
ATOM 611 N N . VAL A 1 89 ? -9.790 -9.436 18.299 1.00 81.88 89 VAL A N 1
ATOM 612 C CA . VAL A 1 89 ? -9.203 -10.310 17.267 1.00 81.88 89 VAL A CA 1
ATOM 613 C C . VAL A 1 89 ? -9.521 -9.789 15.867 1.00 81.88 89 VAL A C 1
ATOM 615 O O . VAL A 1 89 ? -8.614 -9.685 15.042 1.00 81.88 89 VAL A O 1
ATOM 618 N N . VAL A 1 90 ? -10.771 -9.397 15.605 1.00 86.62 90 VAL A N 1
ATOM 619 C CA . VAL A 1 90 ? -11.173 -8.812 14.316 1.00 86.62 90 VAL A CA 1
ATOM 620 C C . VAL A 1 90 ? -10.364 -7.551 14.013 1.00 86.62 90 VAL A C 1
ATOM 622 O O . VAL A 1 90 ? -9.821 -7.430 12.917 1.00 86.62 90 VAL A O 1
ATOM 625 N N . VAL A 1 91 ? -10.218 -6.639 14.978 1.00 83.81 91 VAL A N 1
ATOM 626 C CA . VAL A 1 91 ? -9.421 -5.413 14.798 1.00 83.81 91 VAL A CA 1
ATOM 627 C C . VAL A 1 91 ? -7.962 -5.743 14.485 1.00 83.81 91 VAL A C 1
ATOM 629 O O . VAL A 1 91 ? -7.401 -5.175 13.549 1.00 83.81 91 VAL A O 1
ATOM 632 N N . VAL A 1 92 ? -7.349 -6.681 15.211 1.00 83.25 92 VAL A N 1
ATOM 633 C CA . VAL A 1 92 ? -5.963 -7.105 14.956 1.00 83.25 92 VAL A CA 1
ATOM 634 C C . VAL A 1 92 ? -5.820 -7.677 13.546 1.00 83.25 92 VAL A C 1
ATOM 636 O O . VAL A 1 92 ? -4.907 -7.280 12.823 1.00 83.25 92 VAL A O 1
ATOM 639 N N . VAL A 1 93 ? -6.736 -8.550 13.123 1.00 88.44 93 VAL A N 1
ATOM 640 C CA . VAL A 1 93 ? -6.736 -9.120 11.768 1.00 88.44 93 VAL A CA 1
ATOM 641 C C . VAL A 1 93 ? -6.861 -8.020 10.715 1.00 88.44 93 VAL A C 1
ATOM 643 O O . VAL A 1 93 ? -6.076 -7.998 9.770 1.00 88.44 93 VAL A O 1
ATOM 646 N N . VAL A 1 94 ? -7.782 -7.069 10.890 1.00 89.25 94 VAL A N 1
ATOM 647 C CA . VAL A 1 94 ? -7.952 -5.933 9.969 1.00 89.25 94 VAL A CA 1
ATOM 648 C C . VAL A 1 94 ? -6.672 -5.103 9.878 1.00 89.25 94 VAL A C 1
ATOM 650 O O . VAL A 1 94 ? -6.225 -4.799 8.775 1.00 89.25 94 VAL A O 1
ATOM 653 N N . VAL A 1 95 ? -6.037 -4.782 11.008 1.00 86.12 95 VAL A N 1
ATOM 654 C CA . VAL A 1 95 ? -4.769 -4.036 11.025 1.00 86.12 95 VAL A CA 1
ATOM 655 C C . VAL A 1 95 ? -3.676 -4.799 10.279 1.00 86.12 95 VAL A C 1
ATOM 657 O O . VAL A 1 95 ? -2.974 -4.206 9.462 1.00 86.12 95 VAL A O 1
ATOM 660 N N . VAL A 1 96 ? -3.550 -6.110 10.503 1.00 87.81 96 VAL A N 1
ATOM 661 C CA . VAL A 1 96 ? -2.579 -6.952 9.787 1.00 87.81 96 VAL A CA 1
ATOM 662 C C . VAL A 1 96 ? -2.847 -6.931 8.282 1.00 87.81 96 VAL A C 1
ATOM 664 O O . VAL A 1 96 ? -1.918 -6.706 7.508 1.00 87.81 96 VAL A O 1
ATOM 667 N N . VAL A 1 97 ? -4.103 -7.093 7.858 1.00 90.94 97 VAL A N 1
ATOM 668 C CA . VAL A 1 97 ? -4.490 -7.038 6.439 1.00 90.94 97 VAL A CA 1
ATOM 669 C C . VAL A 1 97 ? -4.141 -5.680 5.827 1.00 90.94 97 VAL A C 1
ATOM 671 O O . VAL A 1 97 ? -3.527 -5.636 4.764 1.00 90.94 97 VAL A O 1
ATOM 674 N N . VAL A 1 98 ? -4.456 -4.573 6.504 1.00 89.38 98 VAL A N 1
ATOM 675 C CA . VAL A 1 98 ? -4.121 -3.218 6.032 1.00 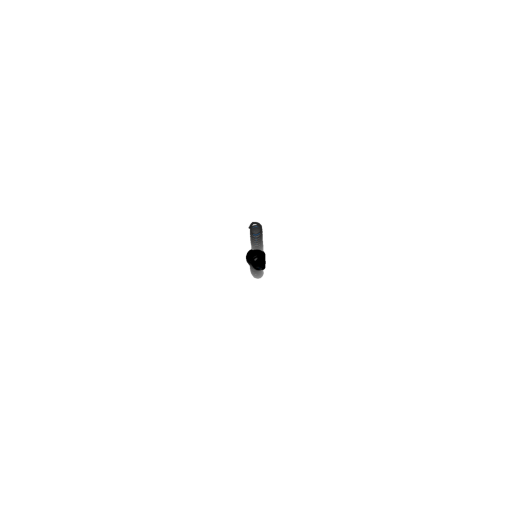89.38 98 VAL A CA 1
ATOM 676 C C . VAL A 1 98 ? -2.609 -3.044 5.879 1.00 89.38 98 VAL A C 1
ATOM 678 O O . VAL A 1 98 ? -2.158 -2.536 4.855 1.00 89.38 98 VAL A O 1
ATOM 681 N N . VAL A 1 99 ? -1.812 -3.503 6.848 1.00 88.00 99 VAL A N 1
ATOM 682 C CA . VAL A 1 99 ? -0.344 -3.443 6.765 1.00 88.00 99 VAL A CA 1
ATOM 683 C C . VAL A 1 99 ? 0.169 -4.238 5.564 1.00 88.00 99 VAL A C 1
ATOM 685 O O . VAL A 1 99 ? 0.994 -3.725 4.810 1.00 88.00 99 VAL A O 1
ATOM 688 N N . VAL A 1 100 ? -0.342 -5.451 5.340 1.00 90.06 100 VAL A N 1
ATOM 689 C CA . VAL A 1 100 ? 0.030 -6.272 4.177 1.00 90.06 100 VAL A CA 1
ATOM 690 C C . VAL A 1 100 ? -0.315 -5.554 2.871 1.00 90.06 100 VAL A C 1
ATOM 692 O O . VAL A 1 100 ? 0.535 -5.468 1.987 1.00 90.06 100 VAL A O 1
ATOM 695 N N . VAL A 1 101 ? -1.515 -4.977 2.759 1.00 91.56 101 VAL A N 1
ATOM 696 C CA . VAL A 1 101 ? -1.931 -4.216 1.569 1.00 91.56 101 VAL A CA 1
ATOM 697 C C . VAL A 1 101 ? -1.004 -3.025 1.323 1.00 91.56 101 VAL A C 1
ATOM 699 O O . VAL A 1 101 ? -0.546 -2.839 0.197 1.00 91.56 101 VAL A O 1
ATOM 702 N N . VAL A 1 102 ? -0.664 -2.249 2.356 1.00 90.44 102 VAL A N 1
ATOM 703 C CA . VAL A 1 102 ? 0.260 -1.108 2.233 1.00 90.44 102 VAL A CA 1
ATOM 704 C C . VAL A 1 102 ? 1.643 -1.559 1.757 1.00 90.44 102 VAL A C 1
ATOM 706 O O . VAL A 1 102 ? 2.221 -0.920 0.878 1.00 90.44 102 VAL A O 1
ATOM 709 N N . VAL A 1 103 ? 2.160 -2.673 2.282 1.00 91.00 103 VAL A N 1
ATOM 710 C CA . VAL A 1 103 ? 3.445 -3.242 1.845 1.00 91.00 103 VAL A CA 1
ATOM 711 C C . VAL A 1 103 ? 3.384 -3.657 0.375 1.00 91.00 103 VAL A C 1
ATOM 713 O O . VAL A 1 103 ? 4.278 -3.302 -0.391 1.00 91.00 103 VAL A O 1
ATOM 716 N N . VAL A 1 104 ? 2.322 -4.349 -0.044 1.00 93.94 104 VAL A N 1
ATOM 717 C CA . VAL A 1 104 ? 2.136 -4.758 -1.445 1.00 93.94 104 VAL A CA 1
ATOM 718 C C . VAL A 1 104 ? 2.074 -3.538 -2.366 1.00 93.94 104 VAL A C 1
ATOM 720 O O . VAL A 1 104 ? 2.781 -3.500 -3.371 1.00 93.94 104 VAL A O 1
ATOM 723 N N . VAL A 1 105 ? 1.293 -2.513 -2.012 1.00 95.06 105 VAL A N 1
ATOM 724 C CA . VAL A 1 105 ? 1.200 -1.268 -2.792 1.00 95.06 105 VAL A CA 1
ATOM 725 C C . VAL A 1 105 ? 2.563 -0.583 -2.894 1.00 95.06 105 VAL A C 1
ATOM 727 O O . VAL A 1 105 ? 2.962 -0.190 -3.989 1.00 95.06 105 VAL A O 1
ATOM 730 N N . ALA A 1 106 ? 3.310 -0.483 -1.793 1.00 92.00 106 ALA A N 1
ATOM 731 C CA . ALA A 1 106 ? 4.646 0.106 -1.803 1.00 92.00 106 ALA A CA 1
ATOM 732 C C . ALA A 1 106 ? 5.602 -0.659 -2.733 1.00 92.00 106 ALA A C 1
ATOM 734 O O . ALA A 1 106 ? 6.308 -0.038 -3.527 1.00 92.00 106 ALA A O 1
ATOM 735 N N . VAL A 1 107 ? 5.586 -1.995 -2.695 1.00 94.56 107 VAL A N 1
ATOM 736 C CA . VAL A 1 107 ? 6.390 -2.839 -3.594 1.00 94.56 107 VAL A CA 1
ATOM 737 C C . VAL A 1 107 ? 6.021 -2.588 -5.057 1.00 94.56 107 VAL A C 1
ATOM 739 O O . VAL A 1 107 ? 6.910 -2.385 -5.882 1.00 94.56 107 VAL A O 1
ATOM 742 N N . VAL A 1 108 ? 4.727 -2.532 -5.382 1.00 92.31 108 VAL A N 1
ATOM 743 C CA . VAL A 1 108 ? 4.261 -2.235 -6.746 1.00 92.31 108 VAL A CA 1
ATOM 744 C C . VAL A 1 108 ? 4.750 -0.859 -7.208 1.00 92.31 108 VAL A C 1
ATOM 746 O O . VAL A 1 108 ? 5.288 -0.744 -8.308 1.00 92.31 108 VAL A O 1
ATOM 749 N N . VAL A 1 109 ? 4.637 0.175 -6.370 1.00 90.81 109 VAL A N 1
ATOM 750 C CA . VAL A 1 109 ? 5.120 1.529 -6.695 1.00 90.81 109 VAL A CA 1
ATOM 751 C C . VAL A 1 109 ? 6.634 1.544 -6.924 1.00 90.81 109 VAL A C 1
ATOM 753 O O . VAL A 1 109 ? 7.103 2.166 -7.878 1.00 90.81 109 VAL A O 1
ATOM 756 N N . VAL A 1 110 ? 7.414 0.830 -6.109 1.00 89.44 110 VAL A N 1
ATOM 757 C CA . VAL A 1 110 ? 8.871 0.713 -6.299 1.00 89.44 110 VAL A CA 1
ATOM 758 C C . VAL A 1 110 ? 9.202 0.029 -7.628 1.00 89.44 110 VAL A C 1
ATOM 760 O O . VAL A 1 110 ? 10.072 0.498 -8.357 1.00 89.44 110 VAL A O 1
ATOM 763 N N . ILE A 1 111 ? 8.478 -1.030 -7.997 1.00 92.94 111 ILE A N 1
ATOM 764 C CA . ILE A 1 111 ? 8.683 -1.726 -9.277 1.00 92.94 111 ILE A CA 1
ATOM 765 C C . ILE A 1 111 ? 8.344 -0.809 -10.458 1.00 92.94 111 ILE A C 1
ATOM 767 O O . ILE A 1 111 ? 9.120 -0.721 -11.408 1.00 92.94 111 ILE A O 1
ATOM 771 N N . VAL A 1 112 ? 7.218 -0.092 -10.399 1.00 92.31 112 VAL A N 1
ATOM 772 C CA . VAL A 1 112 ? 6.792 0.833 -11.463 1.00 92.31 112 VAL A CA 1
ATOM 773 C C . VAL A 1 112 ? 7.773 1.998 -11.612 1.00 92.31 112 VAL A C 1
ATOM 775 O O . VAL A 1 112 ? 8.153 2.343 -12.731 1.00 92.31 112 VAL A O 1
ATOM 778 N N . THR A 1 113 ? 8.228 2.582 -10.502 1.00 94.12 113 THR A N 1
ATOM 779 C CA . THR A 1 113 ? 9.207 3.681 -10.533 1.00 94.12 113 THR A CA 1
ATOM 780 C C . THR A 1 113 ? 10.566 3.211 -11.054 1.00 94.12 113 THR A C 1
ATOM 782 O O . THR A 1 113 ? 11.149 3.882 -11.905 1.00 94.12 113 THR A O 1
ATOM 785 N N . ALA A 1 114 ? 11.038 2.031 -10.642 1.00 93.25 114 ALA A N 1
ATOM 786 C CA . ALA A 1 114 ? 12.255 1.430 -11.183 1.00 93.25 114 ALA A CA 1
ATOM 787 C C . ALA A 1 114 ? 12.139 1.147 -12.692 1.00 93.25 114 ALA A C 1
ATOM 789 O O . ALA A 1 114 ? 13.047 1.485 -13.451 1.00 93.25 114 ALA A O 1
ATOM 790 N N . ALA A 1 115 ? 11.010 0.594 -13.149 1.00 92.94 115 ALA A N 1
ATOM 791 C CA . ALA A 1 115 ? 10.762 0.350 -14.569 1.00 92.94 115 ALA A CA 1
ATOM 792 C C . ALA A 1 115 ? 10.768 1.653 -15.385 1.00 92.94 115 ALA A C 1
ATOM 794 O O . ALA A 1 115 ? 11.374 1.702 -16.457 1.00 92.94 115 ALA A O 1
ATOM 795 N N . ALA A 1 116 ? 10.165 2.726 -14.864 1.00 92.38 116 ALA A N 1
ATOM 796 C CA . ALA A 1 116 ? 10.182 4.035 -15.514 1.00 92.38 116 ALA A CA 1
ATOM 797 C C . ALA A 1 116 ? 11.613 4.572 -15.695 1.00 92.38 116 ALA A C 1
ATOM 799 O O . ALA A 1 116 ? 11.952 5.048 -16.778 1.00 92.38 116 ALA A O 1
ATOM 800 N N . LEU A 1 117 ? 12.479 4.437 -14.684 1.00 90.56 117 LEU A N 1
ATOM 801 C CA . LEU A 1 117 ? 13.888 4.838 -14.789 1.00 90.56 117 LEU A CA 1
ATOM 802 C C . LEU A 1 117 ? 14.632 4.049 -15.875 1.00 90.56 117 LEU A C 1
ATOM 804 O O . LEU A 1 117 ? 15.374 4.642 -16.657 1.00 90.56 117 LEU A O 1
ATOM 808 N N . VAL A 1 11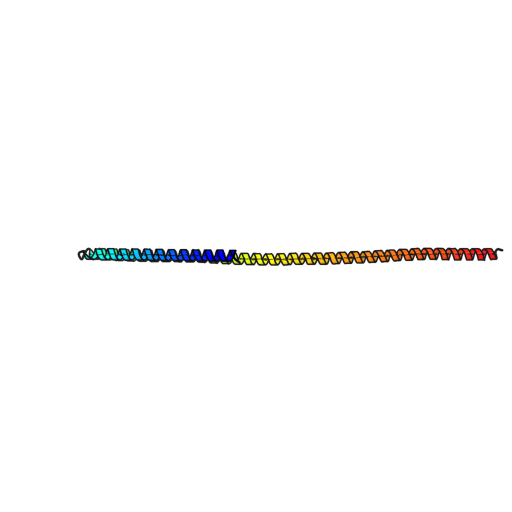8 ? 14.400 2.736 -15.973 1.00 86.88 118 VAL A N 1
ATOM 809 C CA . VAL A 1 118 ? 15.000 1.898 -17.026 1.00 86.88 118 VAL A CA 1
ATOM 810 C C . VAL A 1 118 ? 14.557 2.362 -18.416 1.00 86.88 118 VAL A C 1
ATOM 812 O O . VAL A 1 118 ? 15.398 2.514 -19.300 1.00 86.88 118 VAL A O 1
ATOM 815 N N . VAL A 1 119 ? 13.266 2.654 -18.609 1.00 88.62 119 VAL A N 1
ATOM 816 C CA . VAL A 1 119 ? 12.742 3.166 -19.888 1.00 88.62 119 VAL A CA 1
ATOM 817 C C . VAL A 1 119 ? 13.385 4.504 -20.260 1.00 88.62 119 VAL A C 1
ATOM 819 O O . VAL A 1 119 ? 13.774 4.687 -21.413 1.00 88.62 119 VAL A O 1
ATOM 822 N N . VAL A 1 120 ? 13.556 5.417 -19.298 1.00 89.56 120 VAL A N 1
ATOM 823 C CA . VAL A 1 120 ? 14.228 6.707 -19.529 1.00 89.56 120 VAL A CA 1
ATOM 824 C C . VAL A 1 120 ? 15.678 6.500 -19.965 1.00 89.56 120 VAL A C 1
ATOM 826 O O . VAL A 1 120 ? 16.108 7.102 -20.947 1.00 89.56 120 VAL A O 1
ATOM 829 N N . VAL A 1 121 ? 16.425 5.620 -19.292 1.00 93.00 121 VAL A N 1
ATOM 830 C CA . VAL A 1 121 ? 17.818 5.317 -19.660 1.00 93.00 121 VAL A CA 1
ATOM 831 C C . VAL A 1 121 ? 17.896 4.746 -21.075 1.00 93.00 121 VAL A C 1
ATOM 833 O O . VAL A 1 121 ? 18.695 5.222 -21.881 1.00 93.00 121 VAL A O 1
ATOM 836 N N . VAL A 1 122 ? 17.040 3.777 -21.410 1.00 94.88 122 VAL A N 1
ATOM 837 C CA . VAL A 1 122 ? 16.990 3.190 -22.758 1.00 94.88 122 VAL A CA 1
ATOM 838 C C . VAL A 1 122 ? 16.664 4.256 -23.805 1.00 94.88 122 VAL A C 1
ATOM 840 O O . VAL A 1 122 ? 17.346 4.333 -24.825 1.00 94.88 122 VAL A O 1
ATOM 843 N N . ALA A 1 123 ? 15.680 5.120 -23.544 1.00 93.25 123 ALA A N 1
ATOM 844 C CA . ALA A 1 123 ? 15.317 6.202 -24.453 1.00 93.25 123 ALA A CA 1
ATOM 845 C C . ALA A 1 123 ? 16.490 7.166 -24.698 1.00 93.25 123 ALA A C 1
ATOM 847 O O . ALA A 1 123 ? 16.775 7.502 -25.847 1.00 93.25 123 ALA A O 1
ATOM 848 N N . VAL A 1 124 ? 17.216 7.561 -23.647 1.00 95.88 124 VAL A N 1
ATOM 849 C CA . VAL A 1 124 ? 18.403 8.423 -23.771 1.00 95.88 124 VAL A CA 1
ATOM 850 C C . VAL A 1 124 ? 19.487 7.745 -24.606 1.00 95.88 124 VAL A C 1
ATOM 852 O O . VAL A 1 124 ? 20.030 8.374 -25.512 1.00 95.88 124 VAL A O 1
ATOM 855 N N . VAL A 1 125 ? 19.774 6.464 -24.361 1.00 94.88 125 VAL A N 1
ATOM 856 C CA . VAL A 1 125 ? 20.766 5.710 -25.145 1.00 94.88 125 VAL A CA 1
ATOM 857 C C . VAL A 1 125 ? 20.379 5.677 -26.623 1.00 94.88 125 VAL A C 1
ATOM 859 O O . VAL A 1 125 ? 21.219 5.960 -27.474 1.00 94.88 125 VAL A O 1
ATOM 862 N N . VAL A 1 126 ? 19.111 5.403 -26.941 1.00 94.00 126 VAL A N 1
ATOM 863 C CA . VAL A 1 126 ? 18.620 5.406 -28.328 1.00 94.00 126 VAL A CA 1
ATOM 864 C C . VAL A 1 126 ? 18.787 6.785 -28.968 1.00 94.00 126 VAL A C 1
ATOM 866 O O . VAL A 1 126 ? 19.304 6.872 -30.080 1.00 94.00 126 VAL A O 1
ATOM 869 N N . VAL A 1 127 ? 18.422 7.866 -28.271 1.00 93.50 127 VAL A N 1
ATOM 870 C CA . VAL A 1 127 ? 18.605 9.239 -28.773 1.00 93.50 127 VAL A CA 1
ATOM 871 C C . VAL A 1 127 ? 20.080 9.530 -29.046 1.00 93.50 127 VAL A C 1
ATOM 873 O O . VAL A 1 127 ? 20.407 10.044 -30.113 1.00 93.50 127 VAL A O 1
ATOM 876 N N . VAL A 1 128 ? 20.979 9.162 -28.131 1.00 94.75 128 VAL A N 1
ATOM 877 C CA . VAL A 1 128 ? 22.426 9.346 -28.315 1.00 94.75 128 VAL A CA 1
ATOM 878 C C . VAL A 1 128 ? 22.917 8.579 -29.541 1.00 94.75 128 VAL A C 1
ATOM 880 O O . VAL A 1 128 ? 23.616 9.154 -30.372 1.00 94.75 128 VAL A O 1
ATOM 883 N N . VAL A 1 129 ? 22.516 7.316 -29.704 1.00 95.12 129 VAL A N 1
ATOM 884 C CA . VAL A 1 129 ? 22.881 6.509 -30.878 1.00 95.12 129 VAL A CA 1
ATOM 885 C C . VAL A 1 129 ? 22.390 7.172 -32.164 1.00 95.12 129 VAL A C 1
ATOM 887 O O . VAL A 1 129 ? 23.169 7.326 -33.102 1.00 95.12 129 VAL A O 1
ATOM 890 N N . VAL A 1 130 ? 21.139 7.638 -32.202 1.00 95.31 130 VAL A N 1
ATOM 891 C CA . VAL A 1 130 ? 20.588 8.346 -33.366 1.00 95.31 130 VAL A CA 1
ATOM 892 C C . VAL A 1 130 ? 21.401 9.607 -33.668 1.00 95.31 130 VAL A C 1
ATOM 894 O O . VAL A 1 130 ? 21.843 9.784 -34.801 1.00 95.31 130 VAL A O 1
ATOM 897 N N . VAL A 1 131 ? 21.686 10.443 -32.668 1.00 95.19 131 VAL A N 1
ATOM 898 C CA . VAL A 1 131 ? 22.490 11.664 -32.848 1.00 95.19 131 VAL A CA 1
ATOM 899 C C . VAL A 1 131 ? 23.884 11.340 -33.391 1.00 95.19 131 VAL A C 1
ATOM 901 O O . VAL A 1 131 ? 24.352 12.008 -34.317 1.00 95.19 131 VAL A O 1
ATOM 904 N N . VAL A 1 132 ? 24.534 10.296 -32.873 1.00 95.81 132 VAL A N 1
ATOM 905 C CA . VAL A 1 132 ? 25.841 9.839 -33.365 1.00 95.81 132 VAL A CA 1
ATOM 906 C C . VAL A 1 132 ? 25.738 9.378 -34.818 1.00 95.81 132 VAL A C 1
ATOM 908 O O . VAL A 1 132 ? 26.529 9.823 -35.647 1.00 95.81 132 VAL A O 1
ATOM 911 N N . THR A 1 133 ? 24.747 8.550 -35.165 1.00 94.81 133 THR A N 1
ATOM 912 C CA . THR A 1 133 ? 24.570 8.073 -36.549 1.00 94.81 133 THR A CA 1
ATOM 913 C C . THR A 1 133 ? 24.324 9.218 -37.532 1.00 94.81 133 THR A C 1
ATOM 915 O O . THR A 1 133 ? 24.968 9.266 -38.579 1.00 94.81 133 THR A O 1
ATOM 918 N N . VAL A 1 134 ? 23.476 10.189 -37.178 1.00 95.81 134 VAL A N 1
ATOM 919 C CA . VAL A 1 134 ? 23.225 11.387 -37.994 1.00 95.81 134 VAL A CA 1
ATOM 920 C C . VAL A 1 134 ? 24.504 12.209 -38.148 1.00 95.81 134 VAL A C 1
ATOM 922 O O . VAL A 1 134 ? 24.836 12.617 -39.259 1.00 95.81 134 VAL A O 1
ATOM 925 N N . SER A 1 135 ? 25.263 12.397 -37.066 1.00 94.62 135 SER A N 1
ATOM 926 C CA . SER A 1 135 ? 26.534 13.131 -37.101 1.00 94.62 135 SER A CA 1
ATOM 927 C C . SER A 1 135 ? 27.542 12.470 -38.043 1.00 94.62 135 SER A C 1
ATOM 929 O O . SER A 1 135 ? 28.150 13.151 -38.866 1.00 94.62 135 SER A O 1
ATOM 931 N N . VAL A 1 136 ? 27.678 11.140 -37.985 1.00 94.56 136 VAL A N 1
ATOM 932 C CA . VAL A 1 136 ? 28.556 10.379 -38.888 1.00 94.56 136 VAL A CA 1
ATOM 933 C C . VAL A 1 136 ? 28.125 10.554 -40.345 1.00 94.56 136 VAL A C 1
ATOM 935 O O . VAL A 1 136 ? 28.967 10.848 -41.191 1.00 94.56 136 VAL A O 1
ATOM 938 N N . VAL A 1 137 ? 26.827 10.440 -40.644 1.00 92.31 137 VAL A N 1
ATOM 939 C CA . VAL A 1 137 ? 26.299 10.629 -42.007 1.00 92.31 137 VAL A CA 1
ATOM 940 C C . VAL A 1 137 ? 26.598 12.036 -42.530 1.00 92.31 137 VAL A C 1
ATOM 942 O O . VAL A 1 137 ? 27.048 12.177 -43.666 1.00 92.31 137 VAL A O 1
ATOM 945 N N . VAL A 1 138 ? 26.414 13.072 -41.706 1.00 92.56 138 VAL A N 1
ATOM 946 C CA . VAL A 1 138 ? 26.710 14.467 -42.078 1.00 92.56 138 VAL A CA 1
ATOM 947 C C . VAL A 1 138 ? 28.201 14.666 -42.358 1.00 92.56 138 VAL A C 1
ATOM 949 O O . VAL A 1 138 ? 28.551 15.280 -43.366 1.00 92.56 138 VAL A O 1
ATOM 952 N N . VAL A 1 139 ? 29.086 14.119 -41.518 1.00 92.69 139 VAL A N 1
ATOM 953 C CA . VAL A 1 139 ? 30.543 14.203 -41.721 1.00 92.69 139 VAL A CA 1
ATOM 954 C C . VAL A 1 139 ? 30.954 13.498 -43.013 1.00 92.69 139 VAL A C 1
ATOM 956 O O . VAL A 1 139 ? 31.679 14.077 -43.821 1.00 92.69 139 VAL A O 1
ATOM 959 N N . VAL A 1 140 ? 30.462 12.279 -43.251 1.00 94.19 140 VAL A N 1
ATOM 960 C CA . VAL A 1 140 ? 30.759 11.524 -44.479 1.00 94.19 140 VAL A CA 1
ATOM 961 C C . VAL A 1 140 ? 30.254 12.275 -45.711 1.00 94.19 140 VAL A C 1
ATOM 963 O O . VAL A 1 140 ? 31.007 12.443 -46.670 1.00 94.19 140 VAL A O 1
ATOM 966 N N . ALA A 1 141 ? 29.023 12.791 -45.679 1.00 90.50 141 ALA A N 1
ATOM 967 C CA . ALA A 1 141 ? 28.469 13.583 -46.774 1.00 90.50 141 ALA A CA 1
ATOM 968 C C . ALA A 1 141 ? 29.304 14.846 -47.051 1.00 90.50 141 ALA A C 1
ATOM 970 O O . ALA A 1 141 ? 29.613 15.136 -48.207 1.00 90.50 141 ALA A O 1
ATOM 971 N N . ALA A 1 142 ? 29.732 15.565 -46.007 1.00 91.56 142 ALA A N 1
ATOM 972 C CA . ALA A 1 142 ? 30.587 16.742 -46.148 1.00 91.56 142 ALA A CA 1
ATOM 973 C C . ALA A 1 142 ? 31.945 16.401 -46.788 1.00 91.56 142 ALA A C 1
ATOM 975 O O . ALA A 1 142 ? 32.382 17.098 -47.706 1.00 91.56 142 ALA A O 1
ATOM 976 N N . LEU A 1 143 ? 32.588 15.307 -46.365 1.00 91.12 143 LEU A N 1
ATOM 977 C CA . LEU A 1 143 ? 33.850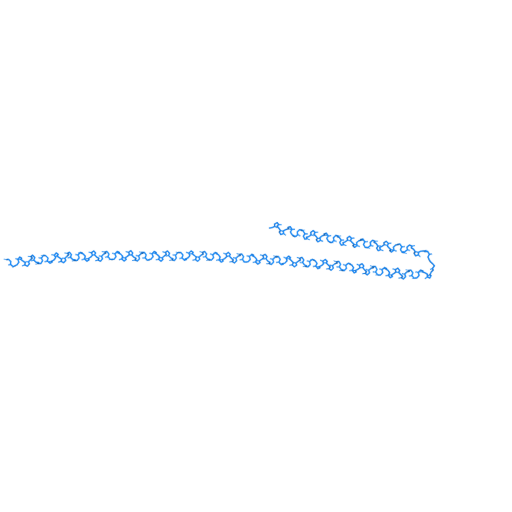 14.842 -46.953 1.00 91.12 143 LEU A CA 1
ATOM 978 C C . LEU A 1 143 ? 33.690 14.488 -48.436 1.00 91.12 143 LEU A C 1
ATOM 980 O O . LEU A 1 143 ? 34.511 14.899 -49.255 1.00 91.12 143 LEU A O 1
ATOM 984 N N . VAL A 1 144 ? 32.610 13.792 -48.799 1.00 88.56 144 VAL A N 1
ATOM 985 C CA . VAL A 1 144 ? 32.306 13.453 -50.198 1.00 88.56 144 VAL A CA 1
ATOM 986 C C . VAL A 1 144 ? 32.144 14.718 -51.049 1.00 88.56 144 VAL A C 1
ATOM 988 O O . VAL A 1 144 ? 32.737 14.807 -52.124 1.00 88.56 144 VAL A O 1
ATOM 991 N N . VAL A 1 145 ? 31.417 15.732 -50.565 1.00 88.81 145 VAL A N 1
ATOM 992 C CA . VAL A 1 145 ? 31.250 17.014 -51.278 1.00 88.81 145 VAL A CA 1
ATOM 993 C C . VAL A 1 145 ? 32.590 17.730 -51.482 1.00 88.81 145 VAL A C 1
ATOM 995 O O . VAL A 1 145 ? 32.854 18.232 -52.578 1.00 88.81 145 VAL A O 1
ATOM 998 N N . VAL A 1 146 ? 33.456 17.758 -50.462 1.00 87.12 146 VAL A N 1
ATOM 999 C CA . VAL A 1 146 ? 34.799 18.358 -50.565 1.00 87.12 146 VAL A CA 1
ATOM 1000 C C . VAL A 1 146 ? 35.646 17.631 -51.612 1.00 87.12 146 VAL A C 1
ATOM 1002 O O . VAL A 1 146 ? 36.256 18.287 -52.457 1.00 87.12 146 VAL A O 1
ATOM 1005 N N . VAL A 1 147 ? 35.638 16.294 -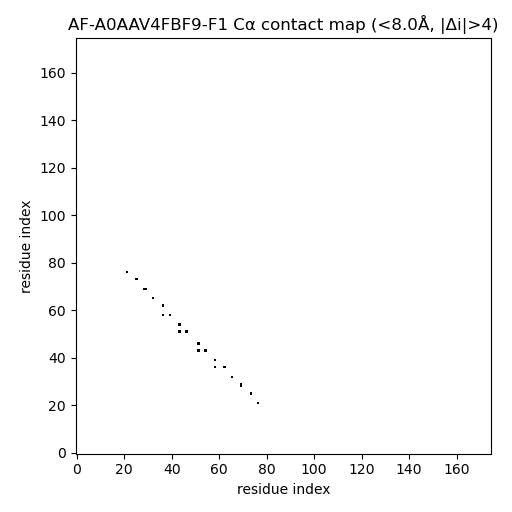51.609 1.00 85.56 147 VAL A N 1
ATOM 1006 C CA . VAL A 1 147 ? 36.383 15.472 -52.577 1.00 85.56 147 VAL A CA 1
ATOM 1007 C C . VAL A 1 147 ? 35.882 15.700 -54.005 1.00 85.56 147 VAL A C 1
ATOM 1009 O O . VAL A 1 147 ? 36.694 15.924 -54.901 1.00 85.56 147 VAL A O 1
ATOM 1012 N N . ILE A 1 148 ? 34.563 15.719 -54.226 1.00 89.62 148 ILE A N 1
ATOM 1013 C CA . ILE A 1 148 ? 33.970 15.968 -55.552 1.00 89.62 148 ILE A CA 1
ATOM 1014 C C . ILE A 1 148 ? 34.348 17.363 -56.063 1.00 89.62 148 ILE A C 1
ATOM 1016 O O . ILE A 1 148 ? 34.764 17.508 -57.213 1.00 89.62 148 ILE A O 1
ATOM 1020 N N . LYS A 1 149 ? 34.251 18.394 -55.215 1.00 87.06 149 LYS A N 1
ATOM 1021 C CA . LYS A 1 149 ? 34.610 19.768 -55.593 1.00 87.06 149 LYS A CA 1
ATOM 1022 C C . LYS A 1 149 ? 36.103 19.898 -55.909 1.00 87.06 149 LYS A C 1
ATOM 1024 O O . LYS A 1 149 ? 36.465 20.541 -56.895 1.00 87.06 149 LYS A O 1
ATOM 1029 N N . ALA A 1 150 ? 36.970 19.272 -55.113 1.00 86.12 150 ALA A N 1
ATOM 1030 C CA . ALA A 1 150 ? 38.408 19.246 -55.369 1.00 86.12 150 ALA A CA 1
ATOM 1031 C C . ALA A 1 150 ? 38.728 18.537 -56.697 1.00 86.12 150 ALA A C 1
ATOM 1033 O O . ALA A 1 150 ? 39.445 19.096 -57.526 1.00 86.12 150 ALA A O 1
ATOM 1034 N N . ALA A 1 151 ? 38.128 17.368 -56.945 1.00 86.69 151 ALA A N 1
ATOM 1035 C CA . ALA A 1 151 ? 38.279 16.633 -58.199 1.00 86.69 151 ALA A CA 1
ATOM 1036 C C . ALA A 1 151 ? 37.804 17.452 -59.410 1.00 86.69 151 ALA A C 1
ATOM 1038 O O . ALA A 1 151 ? 38.524 17.542 -60.402 1.00 86.69 151 ALA A O 1
ATOM 1039 N N . ALA A 1 152 ? 36.649 18.120 -59.315 1.00 86.94 152 ALA A N 1
ATOM 1040 C CA . ALA A 1 152 ? 36.156 19.008 -60.368 1.00 86.94 152 ALA A CA 1
ATOM 1041 C C . ALA A 1 152 ? 37.136 20.160 -60.657 1.00 86.94 152 ALA A C 1
ATOM 1043 O O . ALA A 1 152 ? 37.382 20.485 -61.816 1.00 86.94 152 ALA A O 1
ATOM 1044 N N . THR A 1 153 ? 37.754 20.732 -59.620 1.00 87.00 153 THR A N 1
ATOM 1045 C CA . THR A 1 153 ? 38.753 21.805 -59.771 1.00 87.00 153 THR A CA 1
ATOM 1046 C C . THR A 1 153 ? 40.019 21.299 -60.474 1.00 87.00 153 THR A C 1
ATOM 1048 O O . THR A 1 153 ? 40.527 21.962 -61.374 1.00 87.00 153 THR A O 1
ATOM 1051 N N . LEU A 1 154 ? 40.502 20.101 -60.125 1.00 81.31 154 LEU A N 1
ATOM 1052 C CA . LEU A 1 154 ? 41.661 19.474 -60.773 1.00 81.31 154 LEU A CA 1
ATOM 1053 C C . LEU A 1 154 ? 41.391 19.132 -62.244 1.00 81.31 154 LEU A C 1
ATOM 1055 O O . LEU A 1 154 ? 42.234 19.407 -63.095 1.00 81.31 154 LEU A O 1
ATOM 1059 N N . LEU A 1 155 ? 40.213 18.584 -62.557 1.00 83.81 155 LEU A N 1
ATOM 1060 C CA . LEU A 1 155 ? 39.817 18.285 -63.936 1.00 83.81 155 LEU A CA 1
ATOM 1061 C C . LEU A 1 155 ? 39.774 19.551 -64.799 1.00 83.81 155 LEU A C 1
ATOM 1063 O O . LEU A 1 155 ? 40.289 19.535 -65.914 1.00 83.81 155 LEU A O 1
ATOM 1067 N N . LEU A 1 156 ? 39.228 20.656 -64.279 1.00 85.75 156 LEU A N 1
ATOM 1068 C CA . LEU A 1 156 ? 39.229 21.945 -64.980 1.00 85.75 156 LEU A CA 1
ATOM 1069 C C . LEU A 1 156 ? 40.651 22.430 -65.280 1.00 85.75 156 LEU A C 1
ATOM 1071 O O . LEU A 1 156 ? 40.921 22.852 -66.402 1.00 85.75 156 LEU A O 1
ATOM 1075 N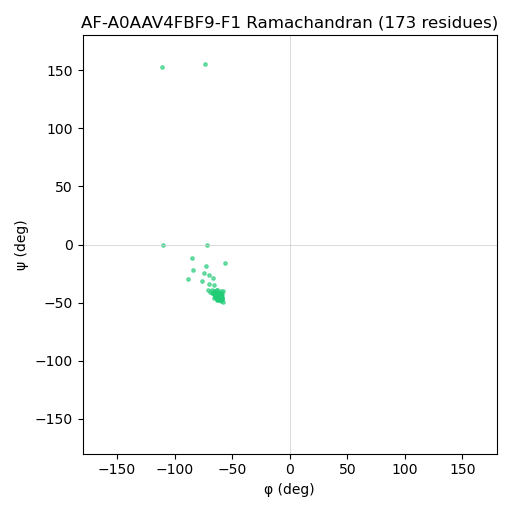 N . VAL A 1 157 ? 41.570 22.329 -64.315 1.00 88.19 157 VAL A N 1
ATOM 1076 C CA . VAL A 1 157 ? 42.980 22.701 -64.517 1.00 88.19 157 VAL A CA 1
ATOM 1077 C C . VAL A 1 157 ? 43.619 21.845 -65.612 1.00 88.19 157 VAL A C 1
ATOM 1079 O O . VAL A 1 157 ? 44.254 22.391 -66.511 1.00 88.19 157 VAL A O 1
ATOM 1082 N N . VAL A 1 158 ? 43.415 20.524 -65.589 1.00 90.00 158 VAL A N 1
ATOM 1083 C CA . VAL A 1 158 ? 43.949 19.613 -66.617 1.00 90.00 158 VAL A CA 1
ATOM 1084 C C . VAL A 1 158 ? 43.398 19.957 -68.001 1.00 90.00 158 VAL A C 1
ATOM 1086 O O . VAL A 1 158 ? 44.172 20.069 -68.948 1.00 90.00 158 VAL A O 1
ATOM 1089 N N . VAL A 1 159 ? 42.086 20.179 -68.123 1.00 90.38 159 VAL A N 1
ATOM 1090 C CA . VAL A 1 159 ? 41.450 20.567 -69.393 1.00 90.38 159 VAL A CA 1
ATOM 1091 C C . VAL A 1 159 ? 42.031 21.882 -69.915 1.00 90.38 159 VAL A C 1
ATOM 1093 O O . VAL A 1 159 ? 42.400 21.954 -71.084 1.00 90.38 159 VAL A O 1
ATOM 1096 N N . VAL A 1 160 ? 42.175 22.900 -69.060 1.00 90.19 160 VAL A N 1
ATOM 1097 C CA . VAL A 1 160 ? 42.774 24.190 -69.443 1.00 90.19 160 VAL A CA 1
ATOM 1098 C C . VAL A 1 160 ? 44.212 24.006 -69.930 1.00 90.19 160 VAL A C 1
ATOM 1100 O O . VAL A 1 160 ? 44.559 24.531 -70.985 1.00 90.19 160 VAL A O 1
ATOM 1103 N N . VAL A 1 161 ? 45.038 23.230 -69.221 1.00 90.88 161 VAL A N 1
ATOM 1104 C CA . VAL A 1 161 ? 46.431 22.963 -69.624 1.00 90.88 161 VAL A CA 1
ATOM 1105 C C . VAL A 1 161 ? 46.491 22.256 -70.977 1.00 90.88 161 VAL A C 1
ATOM 1107 O O . VAL A 1 161 ? 47.245 22.684 -71.847 1.00 90.88 161 VAL A O 1
ATOM 1110 N N . VAL A 1 162 ? 45.681 21.215 -71.188 1.00 91.69 162 VAL A N 1
ATOM 1111 C CA . VAL A 1 162 ? 45.635 20.487 -72.467 1.00 91.69 162 VAL A CA 1
ATOM 1112 C C . VAL A 1 162 ? 45.220 21.414 -73.607 1.00 91.69 162 VAL A C 1
ATOM 1114 O O . VAL A 1 162 ? 45.880 21.423 -74.642 1.00 91.69 162 VAL A O 1
ATOM 1117 N N . VAL A 1 163 ? 44.180 22.231 -73.419 1.00 90.88 163 VAL A N 1
ATOM 1118 C CA . VAL A 1 163 ? 43.736 23.203 -74.432 1.00 90.88 163 VAL A CA 1
ATOM 1119 C C . VAL A 1 163 ? 44.846 24.202 -74.756 1.00 90.88 163 VAL A C 1
ATOM 1121 O O . VAL A 1 163 ? 45.116 24.431 -75.930 1.00 90.88 163 VAL A O 1
ATOM 1124 N N . VAL A 1 164 ? 45.526 24.757 -73.748 1.00 90.69 164 VAL A N 1
ATOM 1125 C CA . VAL A 1 164 ? 46.652 25.682 -73.959 1.00 90.69 164 VAL A CA 1
ATOM 1126 C C . VAL A 1 164 ? 47.768 25.011 -74.757 1.00 90.69 164 VAL A C 1
ATOM 1128 O O . VAL A 1 164 ? 48.248 25.594 -75.724 1.00 90.69 164 VAL A O 1
ATOM 1131 N N . VAL A 1 165 ? 48.155 23.782 -74.406 1.00 90.38 165 VAL A N 1
ATOM 1132 C CA . VAL A 1 165 ? 49.191 23.033 -75.134 1.00 90.38 165 VAL A CA 1
ATOM 1133 C C . VAL A 1 165 ? 48.773 22.784 -76.582 1.00 90.38 165 VAL A C 1
ATOM 1135 O O . VAL A 1 165 ? 49.561 23.047 -77.484 1.00 90.38 165 VAL A O 1
ATOM 1138 N N . VAL A 1 166 ? 47.541 22.329 -76.823 1.00 89.88 166 VAL A N 1
ATOM 1139 C CA . VAL A 1 166 ? 47.022 22.097 -78.180 1.00 89.88 166 VAL A CA 1
ATOM 1140 C C . VAL A 1 166 ? 47.019 23.390 -78.991 1.00 89.88 166 VAL A C 1
ATOM 1142 O O . VAL A 1 166 ? 47.490 23.385 -80.123 1.00 89.88 166 VAL A O 1
ATOM 1145 N N . VAL A 1 167 ? 46.550 24.503 -78.421 1.00 88.81 167 VAL A N 1
ATOM 1146 C CA . VAL A 1 167 ? 46.580 25.814 -79.087 1.00 88.81 167 VAL A CA 1
ATOM 1147 C C . VAL A 1 167 ? 48.013 26.206 -79.427 1.00 88.81 167 VAL A C 1
ATOM 1149 O O . VAL A 1 167 ? 48.266 26.570 -80.568 1.00 88.81 167 VAL A O 1
ATOM 1152 N N . VAL A 1 168 ? 48.958 26.073 -78.490 1.00 87.56 168 VAL A N 1
ATOM 1153 C CA . VAL A 1 168 ? 50.377 26.357 -78.748 1.00 87.56 168 VAL A CA 1
ATOM 1154 C C . VAL A 1 168 ? 50.898 25.490 -79.895 1.00 87.56 168 VAL A C 1
ATOM 1156 O O . VAL A 1 168 ? 51.454 26.033 -80.840 1.00 87.56 168 VAL A O 1
ATOM 1159 N N . VAL A 1 169 ? 50.670 24.176 -79.880 1.00 86.81 169 VAL A N 1
ATOM 1160 C CA . VAL A 1 169 ? 51.124 23.267 -80.949 1.00 86.81 169 VAL A CA 1
ATOM 1161 C C . VAL A 1 169 ? 50.511 23.633 -82.305 1.00 86.81 169 VAL A C 1
ATOM 1163 O O . VAL A 1 169 ? 51.244 23.783 -83.274 1.00 86.81 169 VAL A O 1
ATOM 1166 N N . VAL A 1 170 ? 49.197 23.864 -82.376 1.00 84.62 170 VAL A N 1
ATOM 1167 C CA . VAL A 1 170 ? 48.518 24.266 -83.622 1.00 84.62 170 VAL A CA 1
ATOM 1168 C C . VAL A 1 170 ? 49.029 25.620 -84.122 1.00 84.62 170 VAL A C 1
ATOM 1170 O O . VAL A 1 170 ? 49.218 25.803 -85.321 1.00 84.62 170 VAL A O 1
ATOM 1173 N N . THR A 1 171 ? 49.293 26.574 -83.224 1.00 84.81 171 THR A N 1
ATOM 1174 C CA . THR A 1 171 ? 49.891 27.863 -83.611 1.00 84.81 171 THR A CA 1
ATOM 1175 C C . THR A 1 171 ? 51.327 27.725 -84.112 1.00 84.81 171 THR A C 1
ATOM 1177 O O . THR A 1 171 ? 51.727 28.522 -84.952 1.00 84.81 171 THR A O 1
ATOM 1180 N N . GLN A 1 172 ? 52.080 26.723 -83.638 1.00 67.56 172 GLN A N 1
ATOM 1181 C CA . GLN A 1 172 ? 53.433 26.415 -84.119 1.00 67.56 172 GLN A CA 1
ATOM 1182 C C . GLN A 1 172 ? 53.420 25.730 -85.497 1.00 67.56 172 GLN A C 1
ATOM 1184 O O . GLN A 1 172 ? 54.406 25.835 -86.206 1.00 67.56 172 GLN A O 1
ATOM 1189 N N . GLU A 1 173 ? 52.333 25.052 -85.891 1.00 67.25 173 GLU A N 1
ATOM 1190 C CA . GLU A 1 173 ? 52.171 24.478 -87.245 1.00 67.25 173 GLU A CA 1
ATOM 1191 C C . GLU A 1 173 ? 51.647 25.485 -88.283 1.00 67.25 173 GLU A C 1
ATOM 1193 O O . GLU A 1 173 ? 51.788 25.276 -89.485 1.00 67.25 173 GLU A O 1
ATOM 1198 N N . GLN A 1 174 ? 50.987 26.552 -87.827 1.00 46.72 174 GLN A N 1
ATOM 1199 C CA . GLN A 1 174 ? 50.494 27.643 -88.679 1.00 46.72 174 GLN A CA 1
ATOM 1200 C C . GLN A 1 174 ? 51.566 28.713 -88.960 1.00 46.72 174 GLN A C 1
ATOM 1202 O O . GLN A 1 174 ? 51.338 29.580 -89.807 1.00 46.72 174 GLN A O 1
ATOM 1207 N N . GLN A 1 175 ? 52.698 28.673 -88.246 1.00 43.28 175 GLN A N 1
ATOM 1208 C CA . GLN A 1 175 ? 53.921 29.425 -88.562 1.00 43.28 175 GLN A CA 1
ATOM 1209 C C . GLN A 1 175 ? 54.860 28.579 -89.420 1.00 43.28 175 GLN A C 1
ATOM 1211 O O . GLN A 1 175 ? 55.531 29.183 -90.286 1.00 43.28 175 GLN A O 1
#

Mean predicted aligned error: 15.14 Å

Radius of gyration: 54.79 Å; Cα contacts (8 Å, |Δi|>4): 11; chains: 1; bounding box: 100×56×156 Å

Sequence (175 aa):
MMPSAVVVVVVVVVVVVVVVVVVVVVVVVVVVVVVAVVVVAAAAFSSSKEEEVVVVVVVVVVVVIGVVVVVIVVVVTVSLVVVVAALVVVVVVVVVVVVVVVVVVAVVVVIVTAAALVVVVVAVVVVVVVVVTVSVVVVVAALVVVVIKAAATLLLVVVVVVVVVVVVVVTQEQQ

Secondary structure (DSSP, 8-state):
-HHHHHHHHHHHHHHHHHHHHHHHHHHHHHHHHHHHHHHHHHHGGGS-HHHHHHHHHHHHHHHHHHHHHHHHHHHHHHHHHHHHHHHHHHHHHHHHHHHHHHHHHHHHHHHHHHHHHHHHHHHHHHHHHHHHHHHHHHHHHHHHHHHHHHHHHHHHHHHHHHHHHHHHHHHHH--